Protein AF-A0A7L2R5B2-F1 (afdb_monomer)

InterPro domains:
  IPR013126 Heat shock protein 70 family [PF00012] (1-54)
  IPR013126 Heat shock protein 70 family [PTHR19375] (1-54)
  IPR029047 Heat shock protein 70kD, peptide-binding domain superfamily [G3DSA:2.60.34.10] (1-54)
  IPR029047 Heat shock protein 70kD, peptide-binding domain superfamily [SSF100920] (1-54)

Solvent-accessible surface area (backbone atoms only — not comparable to full-atom values): 3776 Å² total; per-residue (Å²): 133,73,84,85,61,83,86,87,77,86,85,80,81,75,90,73,76,94,66,64,91,88,63,79,50,69,50,74,47,82,44,68,50,98,87,68,52,56,35,39,39,39,32,33,72,87,76,67,51,67,42,73,53,112

Structure (mmCIF, N/CA/C/O backbone):
data_AF-A0A7L2R5B2-F1
#
_entry.id   AF-A0A7L2R5B2-F1
#
loop_
_atom_site.group_PDB
_atom_site.id
_atom_site.type_symbol
_atom_site.label_atom_id
_atom_site.label_alt_id
_atom_site.label_comp_id
_atom_site.label_asym_id
_atom_site.label_entity_id
_atom_site.label_seq_id
_atom_site.pdbx_PDB_ins_code
_atom_site.Cartn_x
_atom_site.Cartn_y
_atom_site.Cartn_z
_atom_site.occupancy
_atom_site.B_iso_or_equiv
_atom_site.auth_seq_id
_atom_site.auth_comp_id
_atom_site.auth_asym_id
_atom_site.auth_atom_id
_atom_site.pdbx_PDB_model_num
ATOM 1 N N . MET A 1 1 ? 1.646 -21.424 -6.276 1.00 69.31 1 MET A N 1
ATOM 2 C CA . MET A 1 1 ? 1.486 -20.576 -7.473 1.00 69.31 1 MET A CA 1
ATOM 3 C C . MET A 1 1 ? 2.106 -19.188 -7.300 1.00 69.31 1 MET A C 1
ATOM 5 O O . MET A 1 1 ? 2.468 -18.594 -8.292 1.00 69.31 1 MET A O 1
ATOM 9 N N . THR A 1 2 ? 2.291 -18.676 -6.075 1.00 84.25 2 THR A N 1
ATOM 10 C CA . THR A 1 2 ? 2.902 -17.351 -5.830 1.00 84.25 2 THR A CA 1
ATOM 11 C C . THR A 1 2 ? 4.422 -17.367 -5.613 1.00 84.25 2 THR A C 1
ATOM 13 O O . THR A 1 2 ? 5.010 -16.308 -5.431 1.00 84.25 2 THR A O 1
ATOM 16 N N . ARG A 1 3 ? 5.063 -18.548 -5.593 1.00 90.81 3 ARG A N 1
ATOM 17 C CA . ARG A 1 3 ? 6.496 -18.711 -5.273 1.00 90.81 3 ARG A CA 1
ATOM 18 C C . ARG A 1 3 ? 7.439 -18.156 -6.342 1.00 90.81 3 ARG A C 1
ATOM 20 O O . ARG A 1 3 ? 8.562 -17.816 -6.001 1.00 90.81 3 ARG A O 1
ATOM 27 N N . ASP A 1 4 ? 6.971 -18.049 -7.580 1.00 94.75 4 ASP A N 1
ATOM 28 C CA . ASP A 1 4 ? 7.779 -17.622 -8.728 1.00 94.75 4 ASP A CA 1
ATOM 29 C C . ASP A 1 4 ? 7.626 -16.118 -9.030 1.00 94.75 4 ASP A C 1
ATOM 31 O O . ASP A 1 4 ? 8.213 -15.605 -9.979 1.00 94.75 4 ASP A O 1
ATOM 35 N N . ASN A 1 5 ? 6.832 -15.39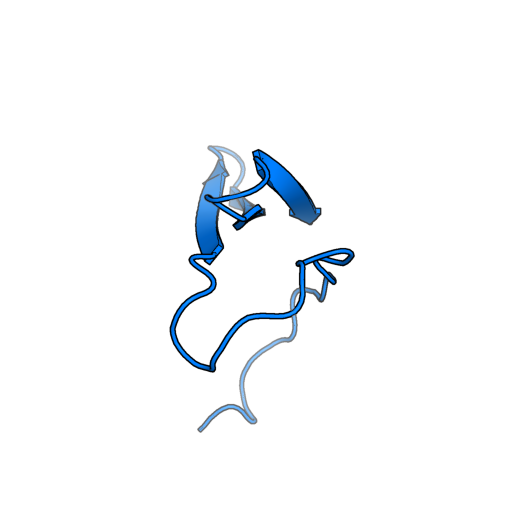9 -8.229 1.00 94.88 5 ASN A N 1
ATOM 36 C CA . ASN A 1 5 ? 6.600 -13.969 -8.409 1.00 94.88 5 ASN A CA 1
ATOM 37 C C . ASN A 1 5 ? 7.725 -13.138 -7.784 1.00 94.88 5 ASN A C 1
ATOM 39 O O . ASN A 1 5 ? 8.278 -13.494 -6.744 1.00 94.88 5 ASN A O 1
ATOM 43 N N . ASN A 1 6 ? 7.988 -11.971 -8.372 1.00 94.06 6 ASN A N 1
ATOM 44 C CA . ASN A 1 6 ? 8.877 -10.978 -7.782 1.00 94.06 6 ASN A CA 1
ATOM 45 C C . ASN A 1 6 ? 8.095 -10.042 -6.844 1.00 94.06 6 ASN A C 1
ATOM 47 O O . ASN A 1 6 ? 7.057 -9.499 -7.229 1.00 94.06 6 ASN A O 1
ATOM 51 N N . LEU A 1 7 ? 8.584 -9.846 -5.617 1.00 93.50 7 LEU A N 1
ATOM 52 C CA . LEU A 1 7 ? 7.995 -8.901 -4.671 1.00 93.50 7 LEU A CA 1
ATOM 53 C C . LEU A 1 7 ? 8.448 -7.484 -5.032 1.00 93.50 7 LEU A C 1
ATOM 55 O O . LEU A 1 7 ? 9.597 -7.124 -4.798 1.00 93.50 7 LEU A O 1
ATOM 59 N N . LEU A 1 8 ? 7.530 -6.680 -5.567 1.00 93.19 8 LEU A N 1
ATOM 60 C CA . LEU A 1 8 ? 7.823 -5.298 -5.962 1.00 93.19 8 LEU A CA 1
ATOM 61 C C . LEU A 1 8 ? 7.782 -4.320 -4.782 1.00 93.19 8 LEU A C 1
ATOM 63 O O . LEU A 1 8 ? 8.475 -3.311 -4.792 1.00 93.19 8 LEU A O 1
ATOM 67 N N . GLY A 1 9 ? 7.006 -4.626 -3.741 1.00 93.31 9 GLY A N 1
ATOM 68 C CA . GLY A 1 9 ? 6.909 -3.776 -2.562 1.00 93.31 9 GLY A CA 1
ATOM 69 C C . GLY A 1 9 ? 5.814 -4.213 -1.599 1.00 93.31 9 GLY A C 1
ATOM 70 O O . GLY A 1 9 ? 5.016 -5.109 -1.886 1.00 93.31 9 GLY A O 1
ATOM 71 N N . LYS A 1 10 ? 5.791 -3.568 -0.433 1.00 94.31 10 LYS A N 1
ATOM 72 C CA . LYS A 1 10 ? 4.744 -3.713 0.579 1.00 94.31 10 LYS A CA 1
ATOM 73 C C . LYS A 1 10 ? 4.493 -2.354 1.220 1.00 94.31 10 LYS A C 1
ATOM 75 O O . LYS A 1 10 ? 5.437 -1.649 1.558 1.00 94.31 10 LYS A O 1
ATOM 80 N N . PHE A 1 11 ? 3.226 -2.037 1.439 1.00 94.38 11 PHE A N 1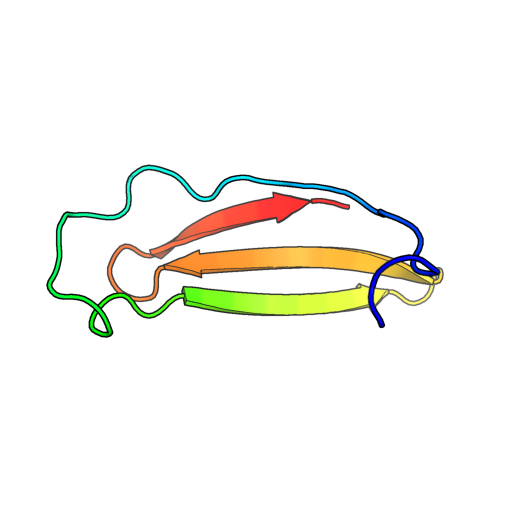
ATOM 81 C CA . PHE A 1 11 ? 2.809 -0.881 2.217 1.00 94.38 11 PHE A CA 1
ATOM 82 C C . PHE A 1 11 ? 1.658 -1.274 3.142 1.00 94.38 11 PHE A C 1
ATOM 84 O O . PHE A 1 11 ? 0.945 -2.245 2.882 1.00 94.38 11 PHE A O 1
ATOM 91 N N . ASP A 1 12 ? 1.490 -0.516 4.222 1.00 95.06 12 ASP A N 1
ATOM 92 C CA . ASP A 1 12 ? 0.442 -0.744 5.212 1.00 95.06 12 ASP A CA 1
ATOM 93 C C . ASP A 1 12 ? -0.517 0.454 5.237 1.00 95.06 12 ASP A C 1
ATOM 95 O O . ASP A 1 12 ? -0.109 1.596 5.466 1.00 95.06 12 ASP A O 1
ATOM 99 N N . LEU A 1 13 ? -1.811 0.205 5.024 1.00 93.94 13 LEU A N 1
ATOM 100 C CA . LEU A 1 13 ? -2.868 1.186 5.268 1.00 93.94 13 LEU A CA 1
ATOM 101 C C . LEU A 1 13 ? -3.351 1.028 6.716 1.00 93.94 13 LEU A C 1
ATOM 103 O O . LEU A 1 13 ? -4.028 0.063 7.063 1.00 93.94 13 LEU A O 1
ATOM 107 N N . THR A 1 14 ? -2.947 1.952 7.587 1.00 92.50 14 THR A N 1
ATOM 108 C CA . THR A 1 14 ? -3.209 1.876 9.036 1.00 92.50 14 THR A CA 1
ATOM 109 C C . THR A 1 14 ? -4.433 2.691 9.441 1.00 92.50 14 THR A C 1
ATOM 111 O O . THR A 1 14 ? -4.923 3.509 8.673 1.00 92.50 14 THR A O 1
ATOM 114 N N . GLY A 1 15 ? -4.893 2.569 10.691 1.00 88.25 15 GLY A N 1
ATOM 115 C CA . GLY A 1 15 ? -5.939 3.433 11.264 1.00 88.25 15 GLY A CA 1
ATOM 116 C C . GLY A 1 15 ? -7.337 3.234 10.677 1.00 88.25 15 GLY A C 1
ATOM 117 O O . GLY A 1 15 ? -8.132 4.167 10.694 1.00 88.25 15 GLY A O 1
ATOM 118 N N . ILE A 1 16 ? -7.619 2.032 10.177 1.00 89.56 16 ILE A N 1
ATOM 119 C CA . ILE A 1 16 ? -8.965 1.602 9.800 1.00 89.56 16 ILE A CA 1
ATOM 120 C C . ILE A 1 16 ? -9.752 1.344 11.099 1.00 89.56 16 ILE A C 1
ATOM 122 O O . ILE A 1 16 ? -9.269 0.580 11.946 1.00 89.56 16 ILE A O 1
ATOM 126 N N . PRO A 1 17 ? -10.930 1.964 11.299 1.00 89.31 17 PRO A N 1
ATOM 127 C CA . PRO A 1 17 ? -11.756 1.722 12.477 1.00 89.31 17 PRO A CA 1
ATOM 128 C C . PRO A 1 17 ? -12.176 0.245 12.599 1.00 89.31 17 PRO A C 1
ATOM 130 O O . PRO A 1 17 ? -12.395 -0.417 11.580 1.00 89.31 17 PRO A O 1
ATOM 133 N N . PRO A 1 18 ? -12.341 -0.295 13.822 1.00 90.69 18 PRO A N 1
ATOM 134 C CA . PRO A 1 18 ? -12.883 -1.637 14.009 1.00 90.69 18 PRO A CA 1
ATOM 135 C C . PRO A 1 18 ? -14.278 -1.759 13.386 1.00 90.69 18 PRO A C 1
ATOM 137 O O . PRO A 1 18 ? -15.181 -0.992 13.713 1.00 90.69 18 PRO A O 1
ATOM 140 N N . ALA A 1 19 ? -14.468 -2.749 12.520 1.00 89.62 19 ALA A N 1
ATOM 141 C CA . ALA A 1 19 ? -15.753 -3.050 11.902 1.00 89.62 19 ALA A CA 1
ATOM 142 C C . ALA A 1 19 ? -15.912 -4.568 11.722 1.00 89.62 19 ALA A C 1
ATOM 144 O O . ALA A 1 19 ? -14.909 -5.294 11.704 1.00 89.62 19 ALA A O 1
ATOM 145 N N . PRO A 1 20 ? -17.147 -5.080 11.576 1.00 94.06 20 PRO A N 1
ATOM 146 C CA . PRO A 1 20 ? -17.362 -6.478 11.233 1.00 94.06 20 PRO A CA 1
ATOM 147 C C . PRO A 1 20 ? -16.611 -6.859 9.951 1.00 94.06 20 PRO A C 1
ATOM 149 O O . PRO A 1 20 ? -16.451 -6.054 9.030 1.00 94.06 20 PRO A O 1
ATOM 152 N N . ARG A 1 21 ? -16.146 -8.109 9.872 1.00 88.25 21 ARG A N 1
ATOM 153 C CA . ARG A 1 21 ? -15.448 -8.608 8.679 1.00 88.25 21 ARG A CA 1
ATOM 154 C C . ARG A 1 21 ? -16.337 -8.446 7.441 1.00 88.25 21 ARG A C 1
ATOM 156 O O . ARG A 1 21 ? -17.506 -8.809 7.476 1.00 88.25 21 ARG A O 1
ATOM 163 N N . GLY A 1 22 ? -15.759 -7.928 6.357 1.00 87.44 22 GLY A N 1
ATOM 164 C CA . GLY A 1 22 ? -16.466 -7.658 5.100 1.00 87.44 22 GLY A CA 1
ATOM 165 C C . GLY A 1 22 ? -17.136 -6.281 5.013 1.00 87.44 22 GLY A C 1
ATOM 166 O O . GLY A 1 22 ? -17.661 -5.954 3.956 1.00 87.44 22 GLY A O 1
ATOM 167 N N . VAL A 1 23 ? -17.103 -5.475 6.083 1.00 91.06 23 VAL A N 1
ATOM 168 C CA . VAL A 1 23 ? -17.645 -4.103 6.085 1.00 91.06 23 VAL A CA 1
ATOM 169 C C . VAL A 1 23 ? -16.638 -3.055 5.590 1.00 91.06 23 VAL A C 1
AT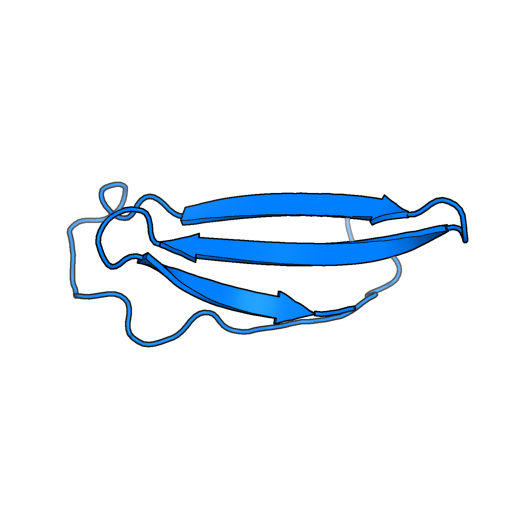OM 171 O O . VAL A 1 23 ? -17.049 -2.215 4.790 1.00 91.06 23 VAL A O 1
ATOM 174 N N . PRO A 1 24 ? -15.348 -3.065 5.997 1.00 90.06 24 PRO A N 1
ATOM 175 C CA . PRO A 1 24 ? -14.373 -2.119 5.457 1.00 90.06 24 PRO A CA 1
ATOM 176 C C . PRO A 1 24 ? -14.253 -2.248 3.938 1.00 90.06 24 PRO A C 1
ATOM 178 O O . PRO A 1 24 ? -14.023 -3.343 3.420 1.00 90.06 24 PRO A O 1
ATOM 181 N N . GLN A 1 25 ? -14.386 -1.125 3.234 1.00 93.69 25 GLN A N 1
ATOM 182 C CA . GLN A 1 25 ? -14.234 -1.059 1.785 1.00 93.69 25 GLN A CA 1
ATOM 183 C C . GLN A 1 25 ? -12.928 -0.350 1.454 1.00 93.69 25 GLN A C 1
ATOM 185 O O . GLN A 1 25 ? -12.826 0.868 1.590 1.00 93.69 25 GLN A O 1
ATOM 190 N N . ILE A 1 26 ? -11.937 -1.126 1.021 1.00 94.69 26 ILE A N 1
ATOM 191 C CA . ILE A 1 26 ? -10.646 -0.606 0.577 1.00 94.69 26 ILE A CA 1
ATOM 192 C C . ILE A 1 26 ? -10.627 -0.629 -0.947 1.00 94.69 26 ILE A C 1
ATOM 194 O O . ILE A 1 26 ? -10.766 -1.690 -1.554 1.00 94.69 26 ILE A O 1
ATOM 198 N N . GLU A 1 27 ? -10.479 0.539 -1.559 1.00 96.69 27 GLU A N 1
ATOM 199 C CA . GLU A 1 27 ? -10.208 0.659 -2.988 1.00 96.69 27 GLU A CA 1
ATOM 200 C C . GLU A 1 27 ? -8.707 0.582 -3.211 1.00 96.69 27 GLU A C 1
ATOM 202 O O . GLU A 1 27 ? -7.960 1.273 -2.525 1.00 96.69 27 GLU A O 1
ATOM 207 N N . VAL A 1 28 ? -8.270 -0.262 -4.143 1.00 97.00 28 VAL A N 1
ATOM 208 C CA . VAL A 1 28 ? -6.862 -0.381 -4.526 1.00 97.00 28 VAL A CA 1
ATOM 209 C C . VAL A 1 28 ? -6.744 -0.057 -6.003 1.00 97.00 28 VAL A C 1
ATOM 211 O O . VAL A 1 28 ? -7.419 -0.680 -6.825 1.00 97.00 28 VAL A O 1
ATOM 214 N N . THR A 1 29 ? -5.867 0.885 -6.325 1.00 97.62 29 THR A N 1
ATOM 215 C CA . THR A 1 29 ? -5.615 1.330 -7.693 1.00 97.62 29 THR A CA 1
ATOM 216 C C . THR A 1 29 ? -4.180 1.003 -8.069 1.00 97.62 29 THR A C 1
ATOM 218 O O . THR A 1 29 ? -3.248 1.298 -7.321 1.00 97.62 29 THR A O 1
ATOM 221 N N . PHE A 1 30 ? -4.020 0.384 -9.236 1.00 97.69 30 PHE A N 1
ATOM 222 C CA . PHE A 1 30 ? -2.734 0.097 -9.861 1.00 97.69 30 PHE A CA 1
ATOM 223 C C . PHE A 1 30 ? -2.654 0.940 -11.126 1.00 97.69 30 PHE A C 1
ATOM 225 O O . PHE A 1 30 ? -3.454 0.747 -12.040 1.00 97.69 30 PHE A O 1
ATOM 232 N N . ASP A 1 31 ? -1.716 1.875 -11.154 1.00 97.50 31 ASP A N 1
ATOM 233 C CA . ASP A 1 31 ? -1.511 2.789 -12.269 1.00 97.50 31 ASP A CA 1
ATOM 234 C C . ASP A 1 31 ? -0.107 2.598 -12.836 1.00 97.50 31 ASP A C 1
ATOM 236 O O . ASP A 1 31 ? 0.862 2.536 -12.083 1.00 97.50 31 ASP A O 1
ATOM 240 N N . ILE A 1 32 ? 0.006 2.472 -14.155 1.00 97.19 32 ILE A N 1
ATOM 241 C CA . ILE A 1 32 ? 1.296 2.375 -14.841 1.00 97.19 32 ILE A CA 1
ATOM 242 C C . ILE A 1 32 ? 1.407 3.59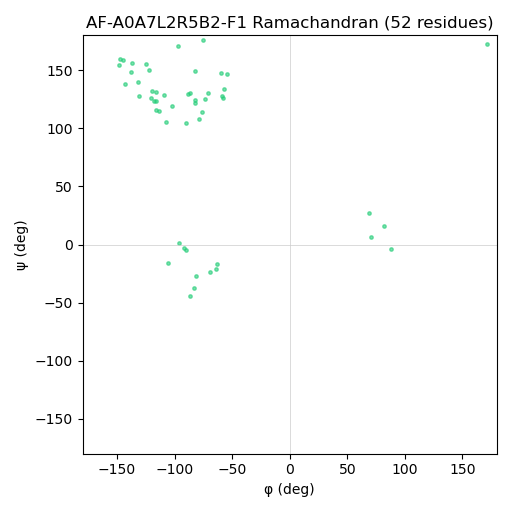6 -15.736 1.00 97.19 32 ILE A C 1
ATOM 244 O O . ILE A 1 32 ? 0.620 3.761 -16.670 1.00 97.19 32 ILE A O 1
ATOM 248 N N . ASP A 1 33 ? 2.386 4.445 -15.441 1.00 96.06 33 ASP A N 1
ATOM 249 C CA . ASP A 1 33 ? 2.590 5.673 -16.196 1.00 96.06 33 ASP A CA 1
ATOM 250 C C . ASP A 1 33 ? 3.242 5.412 -17.569 1.00 96.06 33 ASP A C 1
ATOM 252 O O . ASP A 1 33 ? 3.633 4.295 -17.921 1.00 96.06 33 ASP A O 1
ATOM 256 N N . ALA A 1 34 ? 3.399 6.471 -18.366 1.00 97.81 34 ALA A N 1
ATOM 257 C CA . ALA A 1 34 ? 4.022 6.382 -19.687 1.00 97.81 34 ALA A CA 1
ATOM 258 C C . ALA A 1 34 ? 5.503 5.943 -19.658 1.00 97.81 34 ALA A C 1
ATOM 260 O O . ALA A 1 34 ? 6.031 5.535 -20.692 1.00 97.81 34 ALA A O 1
ATOM 261 N N . ASN A 1 35 ? 6.170 6.012 -18.501 1.00 96.94 35 ASN A N 1
ATOM 262 C CA . ASN A 1 35 ? 7.546 5.552 -18.307 1.00 96.94 35 ASN A CA 1
ATOM 263 C C . ASN A 1 35 ? 7.610 4.080 -17.863 1.00 96.94 35 ASN A C 1
ATOM 265 O O . ASN A 1 35 ? 8.704 3.529 -17.737 1.00 96.94 35 ASN A O 1
ATOM 269 N N . GLY A 1 36 ? 6.461 3.441 -17.623 1.00 96.19 36 GLY A N 1
ATOM 270 C CA . GLY A 1 36 ? 6.370 2.075 -17.118 1.00 96.19 36 GLY A CA 1
ATOM 271 C C . GLY A 1 36 ? 6.540 1.960 -15.601 1.00 96.19 36 GLY A C 1
ATOM 272 O O . GLY A 1 36 ? 6.782 0.858 -15.108 1.00 96.19 36 GLY A O 1
ATOM 273 N N . ILE A 1 37 ? 6.434 3.064 -14.856 1.00 96.38 37 ILE A N 1
ATOM 274 C CA . ILE A 1 37 ? 6.515 3.060 -13.393 1.00 96.38 37 ILE A CA 1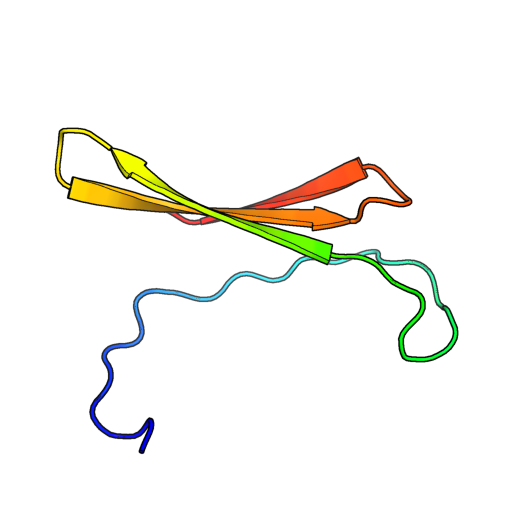
ATOM 275 C C . ILE A 1 37 ? 5.148 2.681 -12.824 1.00 96.38 37 ILE A C 1
ATOM 277 O O . ILE A 1 37 ? 4.138 3.323 -13.120 1.00 96.38 37 ILE A O 1
ATOM 281 N N . LEU A 1 38 ? 5.129 1.640 -11.991 1.00 96.25 38 LEU A N 1
ATOM 282 C CA . LEU A 1 38 ? 3.936 1.188 -11.284 1.00 96.25 38 LEU A CA 1
ATOM 283 C C . LEU A 1 38 ? 3.727 2.027 -10.022 1.00 96.25 38 LEU A C 1
ATOM 285 O O . LEU A 1 38 ? 4.554 2.022 -9.123 1.00 96.25 38 LEU A O 1
ATOM 289 N N . ASN A 1 39 ? 2.574 2.670 -9.920 1.00 96.06 39 ASN A N 1
ATOM 290 C CA . ASN A 1 39 ? 2.098 3.322 -8.712 1.00 96.06 39 ASN A CA 1
ATOM 291 C C . ASN A 1 39 ? 0.935 2.511 -8.147 1.00 96.06 39 ASN A C 1
ATOM 293 O O . ASN A 1 39 ? -0.026 2.198 -8.852 1.00 96.06 39 ASN A O 1
ATOM 297 N N . VAL A 1 40 ? 1.011 2.175 -6.863 1.00 97.44 40 VAL A N 1
ATOM 298 C CA . VAL A 1 40 ? -0.059 1.465 -6.160 1.00 97.44 40 VAL A CA 1
ATOM 299 C C . VAL A 1 40 ? -0.569 2.342 -5.034 1.00 97.44 40 VAL A C 1
ATOM 301 O O . VAL A 1 40 ? 0.200 2.742 -4.164 1.00 97.44 40 VAL A O 1
ATOM 304 N N . SER A 1 41 ? -1.868 2.622 -5.024 1.00 97.00 41 SER A N 1
ATOM 305 C CA . SER A 1 41 ? -2.535 3.337 -3.936 1.00 97.00 41 SER A CA 1
ATOM 306 C C . SER A 1 41 ? -3.664 2.502 -3.348 1.00 97.00 41 SER A C 1
ATOM 308 O O . SER A 1 41 ? -4.279 1.685 -4.034 1.00 97.00 41 SER A O 1
ATOM 310 N N . ALA A 1 42 ? -3.934 2.699 -2.058 1.00 97.75 42 ALA A N 1
ATOM 311 C CA . ALA A 1 42 ? -5.118 2.169 -1.404 1.00 97.75 42 ALA A CA 1
ATOM 312 C C . ALA A 1 42 ? -5.822 3.252 -0.592 1.00 97.75 42 ALA A C 1
ATOM 314 O O . ALA A 1 42 ? -5.160 4.026 0.101 1.00 97.75 42 ALA A O 1
ATOM 315 N N . VAL A 1 43 ? -7.153 3.259 -0.644 1.00 96.81 43 VAL A N 1
ATOM 316 C CA . VAL A 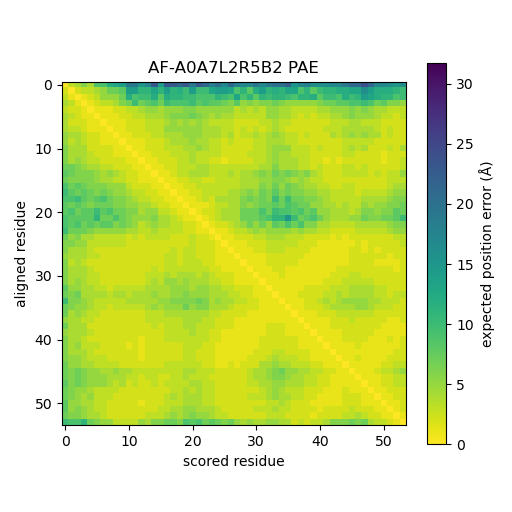1 43 ? -8.015 4.222 0.048 1.00 96.81 43 VAL A CA 1
ATOM 317 C C . VAL A 1 43 ? -9.115 3.480 0.800 1.00 96.81 43 VAL A C 1
ATOM 319 O O . VAL A 1 43 ? -9.838 2.670 0.222 1.00 96.81 43 VAL A O 1
ATOM 322 N N . ASP A 1 44 ? -9.273 3.766 2.089 1.00 96.00 44 ASP A N 1
ATOM 323 C CA . ASP A 1 44 ? -10.462 3.376 2.847 1.00 96.00 44 ASP A CA 1
ATOM 324 C C . ASP A 1 44 ? -11.624 4.311 2.493 1.00 96.00 44 ASP A C 1
ATOM 326 O O . ASP A 1 44 ? -11.604 5.495 2.829 1.00 96.00 44 ASP A O 1
ATOM 330 N N . LYS A 1 45 ? -12.668 3.780 1.846 1.00 94.31 45 LYS A N 1
ATOM 331 C CA . LYS A 1 45 ? -13.822 4.570 1.382 1.00 94.31 45 LYS A CA 1
ATOM 332 C C . LYS A 1 45 ? -14.630 5.210 2.508 1.00 94.31 45 LYS A C 1
ATOM 334 O O . LYS A 1 45 ? -15.370 6.155 2.253 1.00 94.31 45 LYS A O 1
ATOM 339 N N . SER A 1 46 ? -14.531 4.693 3.732 1.00 91.25 46 SER A N 1
ATOM 340 C CA . SER A 1 46 ? -15.298 5.207 4.870 1.00 91.25 46 SER A CA 1
ATOM 341 C C . SER A 1 46 ? -14.642 6.422 5.521 1.00 91.25 46 SER A C 1
ATOM 343 O O . SER A 1 46 ? -15.332 7.353 5.930 1.00 91.25 46 SER A O 1
ATOM 345 N N . THR A 1 47 ? -13.311 6.423 5.598 1.00 92.94 47 THR A N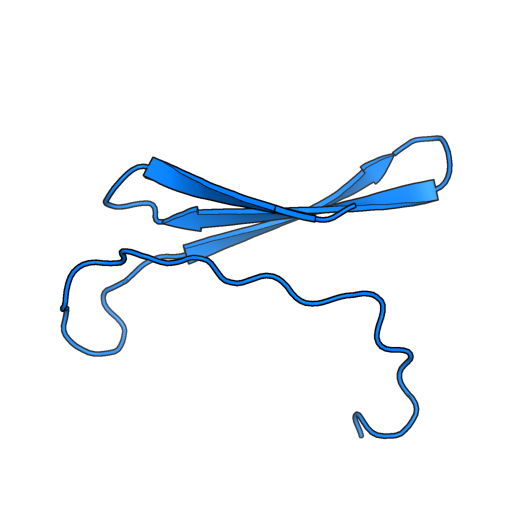 1
ATOM 346 C CA . THR A 1 47 ? -12.532 7.474 6.266 1.00 92.94 47 THR A CA 1
ATOM 347 C C . THR A 1 47 ? -11.829 8.415 5.290 1.00 92.94 47 THR A C 1
ATOM 349 O O . THR A 1 47 ? -11.373 9.480 5.699 1.00 92.94 47 THR A O 1
ATOM 352 N N . GLY A 1 48 ? -11.709 8.030 4.015 1.00 92.81 48 GLY A N 1
ATOM 353 C CA . GLY A 1 48 ? -10.886 8.716 3.016 1.00 92.81 48 GLY A CA 1
ATOM 354 C C . GLY A 1 48 ? -9.383 8.550 3.252 1.00 92.81 48 GLY A C 1
ATOM 355 O O . GLY A 1 48 ? -8.583 9.194 2.580 1.00 92.81 48 GLY A O 1
ATOM 356 N N . LYS A 1 49 ? -8.977 7.718 4.219 1.00 94.62 49 LYS A N 1
ATOM 357 C CA . LYS A 1 49 ? -7.568 7.526 4.546 1.00 94.62 49 LYS A CA 1
ATOM 358 C C . LYS A 1 49 ? -6.876 6.749 3.435 1.00 94.62 49 LYS A C 1
ATOM 360 O O . LYS A 1 49 ? -7.345 5.682 3.044 1.00 94.62 49 LYS A O 1
ATOM 365 N N . GLU A 1 50 ? -5.737 7.260 2.985 1.00 95.50 50 GLU A N 1
ATOM 366 C CA . GLU A 1 50 ? -4.983 6.695 1.872 1.00 95.50 50 GLU A CA 1
ATOM 367 C C . GLU A 1 5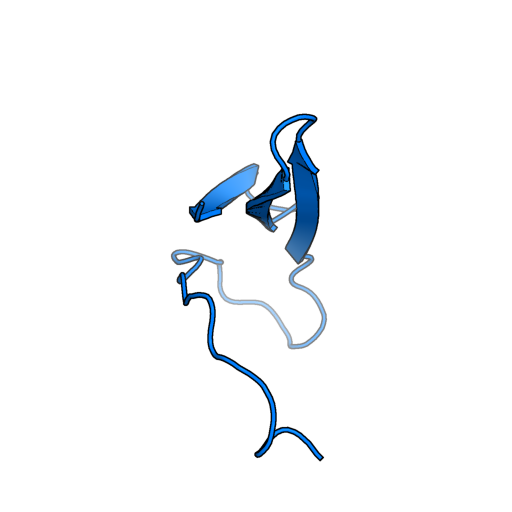0 ? -3.527 6.384 2.231 1.00 95.50 50 GLU A C 1
ATOM 369 O O . GLU A 1 50 ? -2.947 6.972 3.148 1.00 95.50 50 GLU A O 1
ATOM 374 N N . ASN A 1 51 ? -2.934 5.446 1.495 1.00 97.00 51 ASN A N 1
ATOM 375 C CA . ASN A 1 51 ? -1.491 5.235 1.455 1.00 97.00 51 ASN A CA 1
ATOM 376 C C . ASN A 1 51 ? -1.077 4.731 0.063 1.00 97.00 51 ASN A C 1
ATOM 378 O O . ASN A 1 51 ? -1.893 4.130 -0.640 1.00 97.00 51 ASN A O 1
ATOM 382 N N . LYS A 1 52 ? 0.173 4.972 -0.346 1.00 95.38 52 LYS A N 1
ATOM 383 C CA . LYS A 1 52 ? 0.684 4.577 -1.666 1.00 95.38 52 LYS A CA 1
ATOM 384 C C . LYS A 1 52 ? 2.165 4.214 -1.663 1.00 95.38 52 LYS A C 1
ATOM 386 O O . LYS A 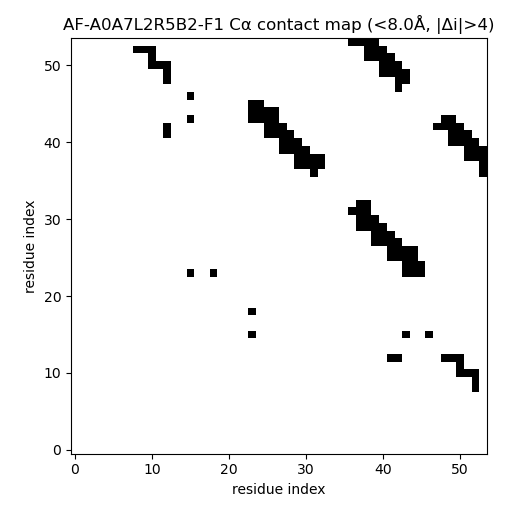1 52 ? 2.910 4.627 -0.779 1.00 95.38 52 LYS A O 1
ATOM 391 N N . ILE A 1 53 ? 2.566 3.462 -2.682 1.00 96.12 53 ILE A N 1
ATOM 392 C CA . ILE A 1 53 ? 3.942 3.060 -2.978 1.00 96.12 53 ILE A CA 1
ATOM 393 C C . ILE A 1 53 ? 4.203 3.185 -4.488 1.00 96.12 53 ILE A C 1
ATOM 395 O O . ILE A 1 53 ? 3.281 3.004 -5.288 1.00 96.12 53 ILE A O 1
ATOM 399 N N . THR A 1 54 ? 5.447 3.500 -4.845 1.00 92.50 54 THR A N 1
ATOM 400 C CA . THR A 1 54 ? 5.977 3.580 -6.215 1.00 92.50 54 THR A CA 1
ATOM 401 C C . THR A 1 54 ? 7.148 2.615 -6.336 1.00 92.50 54 THR A C 1
ATOM 403 O O . THR A 1 54 ? 7.899 2.510 -5.337 1.00 92.50 54 THR A O 1
#

Sequence (54 aa):
MTRDNNLLGKFDLTGIPPAPRGVPQIEVTFDIDANGILNVSAVDKSTGKENKIT

Secondary structure (DSSP, 8-state):
--TTS----------PPP--TT---EEEEEEE-TT--EEEEEEETTT--EEEE-

Mean predicted aligned error: 3.62 Å

Radius of gyration: 13.62 Å; Cα contacts (8 Å, |Δi|>4): 69; chains: 1; bounding box: 26×29×34 Å

Nearest PDB structures (foldseek):
  5e86-assembly1_A  TM=9.300E-01  e=1.365E-04  Homo sapiens
  7krw-assembly3_A  TM=9.421E-01  e=2.549E-04  Escherichia coli K-12
  7uif-assembly1_S  TM=3.620E-01  e=1.815E+00  Saccharomyces cerevisiae S288C
  7vww-assembly3_E  TM=5.026E-01  e=5.250E+00  Dioscoreophyllum cumminsii
  7vbc-assembly1_I  TM=4.224E-01  e=4.633E+00  Homo sapiens

pLDDT: mean 93.55, std 4.53, range [69.31, 97.81]

Organism: NCBI:txid98144

Foldseek 3Di:
DCPPDDDPDDDDQDDDDDDPPPPWDKDWDWDQDPVRDTKIKIAGPVPRGIDIDD